Protein AF-A0AA97DGR5-F1 (afdb_monomer_lite)

Structure (mmCIF, N/CA/C/O backbone):
data_AF-A0AA97DGR5-F1
#
_entry.id   AF-A0AA97DGR5-F1
#
loop_
_atom_site.group_PDB
_atom_site.id
_atom_site.type_symbol
_atom_site.label_atom_id
_atom_site.label_alt_id
_atom_site.label_comp_id
_atom_site.label_asym_id
_atom_site.label_entity_id
_atom_site.label_seq_id
_atom_site.pdbx_PDB_ins_code
_atom_site.Cartn_x
_atom_site.Cartn_y
_atom_site.Cartn_z
_atom_site.occupancy
_atom_site.B_iso_or_equiv
_atom_site.auth_seq_id
_atom_site.auth_comp_id
_atom_site.auth_asym_id
_atom_site.auth_atom_id
_atom_site.pdbx_PDB_model_num
ATOM 1 N N . MET A 1 1 ? -17.607 0.377 -7.373 1.00 59.75 1 MET A N 1
ATOM 2 C CA . MET A 1 1 ? -16.570 0.612 -6.346 1.00 59.75 1 MET A CA 1
ATOM 3 C C . MET A 1 1 ? -17.143 1.620 -5.365 1.00 59.75 1 MET A C 1
ATOM 5 O O . MET A 1 1 ? -17.669 2.621 -5.831 1.00 59.75 1 MET A O 1
ATOM 9 N N . VAL A 1 2 ? -17.160 1.324 -4.064 1.00 77.06 2 VAL A N 1
ATOM 10 C CA . VAL A 1 2 ? -17.662 2.264 -3.044 1.00 77.06 2 VAL A CA 1
ATOM 11 C C . VAL A 1 2 ? -16.553 3.260 -2.729 1.00 77.06 2 VAL A C 1
ATOM 13 O O . VAL A 1 2 ? -15.423 2.844 -2.482 1.00 77.06 2 VAL A O 1
ATOM 16 N N . ASP A 1 3 ? -16.861 4.555 -2.745 1.00 85.75 3 ASP A N 1
ATOM 17 C CA . ASP A 1 3 ? -15.894 5.584 -2.371 1.00 85.75 3 ASP A CA 1
ATOM 18 C C . ASP A 1 3 ? -15.818 5.709 -0.843 1.00 85.75 3 ASP A C 1
ATOM 20 O O . ASP A 1 3 ? -16.649 6.362 -0.207 1.00 85.75 3 ASP A O 1
ATOM 24 N N . LEU A 1 4 ? -14.802 5.080 -0.242 1.00 91.38 4 LEU A N 1
ATOM 25 C CA . LEU A 1 4 ? -14.560 5.171 1.200 1.00 91.38 4 LEU A CA 1
ATOM 26 C C . LEU A 1 4 ? -14.284 6.606 1.664 1.00 91.38 4 LEU A C 1
ATOM 28 O O . LEU A 1 4 ? -14.466 6.894 2.844 1.00 91.38 4 LEU A O 1
ATOM 32 N N . ARG A 1 5 ? -13.876 7.521 0.775 1.00 92.50 5 ARG A N 1
ATOM 33 C CA . ARG A 1 5 ? -13.623 8.916 1.148 1.00 92.50 5 ARG A CA 1
ATOM 34 C C . ARG A 1 5 ? -14.879 9.593 1.687 1.00 92.50 5 ARG A C 1
ATOM 36 O O . ARG A 1 5 ? -14.759 10.364 2.631 1.00 92.50 5 ARG A O 1
ATOM 43 N N . LEU A 1 6 ? -16.049 9.308 1.113 1.00 93.25 6 LEU A N 1
ATOM 44 C CA . LEU A 1 6 ? -17.319 9.870 1.587 1.00 93.25 6 LEU A CA 1
ATOM 45 C C . LEU A 1 6 ? -17.622 9.399 3.013 1.00 93.25 6 LEU A C 1
ATOM 47 O O . LEU A 1 6 ? -17.873 10.215 3.889 1.00 93.25 6 LEU A O 1
ATOM 51 N N . ILE A 1 7 ? -17.462 8.098 3.277 1.00 92.56 7 ILE A N 1
ATOM 52 C CA . ILE A 1 7 ? -17.653 7.526 4.619 1.00 92.56 7 ILE A CA 1
ATOM 53 C C . ILE 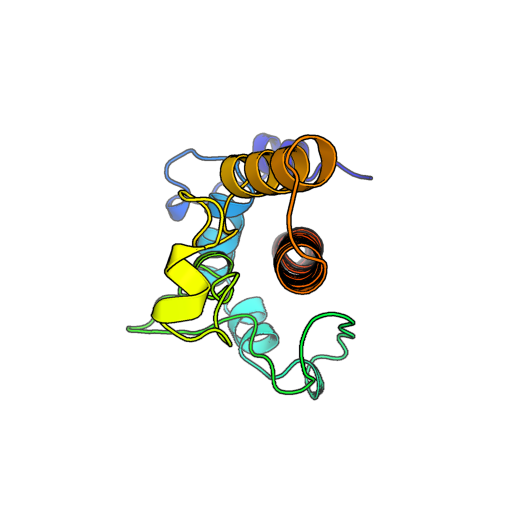A 1 7 ? -16.684 8.154 5.628 1.00 92.56 7 ILE A C 1
ATOM 55 O O . ILE A 1 7 ? -17.082 8.489 6.741 1.00 92.56 7 ILE A O 1
ATOM 59 N N . ILE A 1 8 ? -15.414 8.324 5.242 1.00 94.31 8 ILE A N 1
ATOM 60 C CA . ILE A 1 8 ? -14.412 8.955 6.104 1.00 94.31 8 ILE A CA 1
ATOM 61 C C . ILE A 1 8 ? -14.793 10.405 6.415 1.00 94.31 8 ILE A C 1
ATOM 63 O O . ILE A 1 8 ? -14.719 10.801 7.570 1.00 94.31 8 ILE A O 1
ATOM 67 N N . LEU A 1 9 ? -15.228 11.177 5.417 1.00 93.31 9 LEU A N 1
ATOM 68 C CA . LEU A 1 9 ? -15.625 12.575 5.604 1.00 93.31 9 LEU A CA 1
ATOM 69 C C . LEU A 1 9 ? -16.829 12.734 6.533 1.00 93.31 9 LEU A C 1
ATOM 71 O O . LEU A 1 9 ? -16.819 13.620 7.384 1.00 93.31 9 LEU A O 1
ATOM 75 N N . ASP A 1 10 ? -17.840 11.889 6.361 1.00 93.50 10 ASP A N 1
ATOM 76 C CA . ASP A 1 10 ? -19.118 12.055 7.046 1.00 93.50 10 ASP A CA 1
ATOM 77 C C . ASP A 1 10 ? -19.100 11.468 8.468 1.00 93.50 10 ASP A C 1
ATOM 79 O O . ASP A 1 10 ? -19.805 11.967 9.346 1.00 93.50 10 ASP A O 1
ATOM 83 N N . TYR A 1 11 ? -18.297 10.421 8.715 1.00 93.00 11 TYR A N 1
ATOM 84 C CA . TYR A 1 11 ? -18.447 9.590 9.918 1.00 93.00 11 TYR A CA 1
ATOM 85 C C . TYR A 1 11 ? -17.155 9.244 10.669 1.00 93.00 11 TYR A C 1
ATOM 87 O O . TYR A 1 11 ? -17.236 8.603 11.718 1.00 93.00 11 TYR A O 1
ATOM 95 N N . TYR A 1 12 ? -15.965 9.627 10.191 1.00 94.12 12 TYR A N 1
ATOM 96 C CA . TYR A 1 12 ? -14.713 9.239 10.850 1.00 94.12 12 TYR A CA 1
ATOM 97 C C . TYR A 1 12 ? -13.716 10.390 10.993 1.00 94.12 12 TYR A C 1
ATOM 99 O O . TYR A 1 12 ? -13.299 11.017 10.025 1.00 94.12 12 TYR A O 1
ATOM 107 N N . TYR A 1 13 ? -13.231 10.606 12.217 1.00 92.06 13 TYR A N 1
ATOM 108 C CA . TYR A 1 13 ? -12.169 11.568 12.490 1.00 92.06 13 TYR A CA 1
ATOM 109 C C . TYR A 1 13 ? -11.007 10.917 13.235 1.00 92.06 13 TYR A C 1
ATOM 111 O O . TYR A 1 13 ? -11.188 10.265 14.262 1.00 92.06 13 TYR A O 1
ATOM 119 N N . ASN A 1 14 ? -9.789 11.150 12.743 1.00 94.88 14 ASN A N 1
ATOM 120 C CA . ASN A 1 14 ? -8.563 10.740 13.412 1.00 94.88 14 ASN A CA 1
ATOM 121 C C . ASN A 1 14 ? -7.560 11.908 13.433 1.00 94.88 14 ASN A C 1
ATOM 123 O O . ASN A 1 14 ? -7.094 12.315 12.367 1.00 94.88 14 ASN A O 1
ATOM 127 N N . PRO A 1 15 ? -7.168 12.427 14.615 1.00 95.00 15 PRO A N 1
ATOM 128 C CA . PRO A 1 15 ? -6.270 13.582 14.725 1.00 95.00 15 PRO A CA 1
ATOM 129 C C . PRO A 1 15 ? -4.920 13.413 14.012 1.00 95.00 15 PRO A C 1
ATOM 131 O O . PRO A 1 15 ? -4.308 14.397 13.589 1.00 95.00 15 PRO A O 1
ATOM 134 N N . LEU A 1 16 ? -4.439 12.174 13.850 1.00 95.19 16 LEU A N 1
ATOM 135 C CA . LEU A 1 16 ? -3.153 11.895 13.208 1.00 95.19 16 LEU A CA 1
ATOM 136 C C . LEU A 1 16 ? -3.158 12.185 11.700 1.00 95.19 16 LEU A C 1
ATOM 138 O O . LEU A 1 16 ? -2.082 12.328 11.117 1.00 95.19 16 LEU A O 1
ATOM 142 N N . THR A 1 17 ? -4.329 12.322 11.068 1.00 94.62 17 THR A N 1
ATOM 143 C CA . THR A 1 17 ? -4.430 12.690 9.646 1.00 94.62 17 THR A CA 1
ATOM 144 C C . THR A 1 17 ? -4.127 14.164 9.389 1.00 94.62 17 THR A C 1
ATOM 146 O O . THR A 1 17 ? -3.892 14.542 8.240 1.00 94.62 17 THR A O 1
ATOM 149 N N . LYS A 1 18 ? -4.136 15.005 10.438 1.00 93.75 18 LYS A N 1
ATOM 150 C CA . LYS A 1 18 ? -3.948 16.464 10.355 1.00 93.75 18 LYS A CA 1
ATOM 151 C C . LYS A 1 18 ? -4.886 17.127 9.332 1.00 93.75 18 LYS A C 1
ATOM 153 O O . LYS A 1 18 ? -4.478 18.021 8.597 1.00 93.75 18 LYS A O 1
ATOM 158 N N . GLY A 1 19 ? -6.128 16.645 9.256 1.00 91.25 19 GLY A N 1
ATOM 159 C CA . GLY A 1 19 ? -7.158 17.158 8.346 1.00 91.25 19 GLY A CA 1
ATOM 160 C C . GLY A 1 19 ? -7.086 16.621 6.911 1.00 91.25 19 GLY A C 1
ATOM 161 O O . GLY A 1 19 ? -7.910 16.997 6.081 1.00 91.25 19 GLY A O 1
ATOM 162 N N . SER A 1 20 ? -6.136 15.736 6.586 1.00 93.75 20 SER A N 1
ATOM 163 C CA . SER A 1 20 ? -6.084 15.094 5.269 1.00 93.75 20 SER A CA 1
ATOM 164 C C . SER A 1 20 ? -7.037 13.902 5.186 1.00 93.75 20 SER A C 1
ATOM 166 O O . SER A 1 20 ? -6.984 12.993 6.007 1.00 93.75 20 SER A O 1
ATOM 168 N N . ASN A 1 21 ? -7.834 13.858 4.120 1.00 92.38 21 ASN A N 1
ATOM 169 C CA . ASN A 1 21 ? -8.746 12.745 3.821 1.00 92.38 21 ASN A CA 1
ATOM 170 C C . ASN A 1 21 ? -8.199 11.802 2.739 1.00 92.38 21 ASN A C 1
ATOM 172 O O . ASN A 1 21 ? -8.918 10.955 2.216 1.00 92.38 21 ASN A O 1
ATOM 176 N N . SER A 1 22 ? -6.930 11.968 2.351 1.00 91.94 22 SER A N 1
ATOM 177 C CA . SER A 1 22 ? -6.297 11.048 1.407 1.00 91.94 22 SER A CA 1
ATOM 178 C C . SER A 1 22 ? -6.065 9.692 2.070 1.00 91.94 22 SER A C 1
ATOM 180 O O . SER A 1 22 ? -5.659 9.625 3.232 1.00 91.94 22 SER A O 1
ATOM 182 N N . ILE A 1 23 ? -6.226 8.604 1.316 1.00 93.00 23 ILE A N 1
ATOM 183 C CA . ILE A 1 23 ? -5.950 7.246 1.807 1.00 93.00 23 ILE A CA 1
ATOM 184 C C . ILE A 1 23 ? -4.531 7.109 2.389 1.00 93.00 23 ILE A C 1
ATOM 186 O O . ILE A 1 23 ? -4.317 6.405 3.372 1.00 93.00 23 ILE A O 1
ATOM 190 N N . LYS A 1 24 ? -3.570 7.871 1.848 1.00 90.88 24 LYS A N 1
ATOM 191 C CA . LYS A 1 24 ? -2.161 7.894 2.275 1.00 90.88 24 LYS A CA 1
ATOM 192 C C . LYS A 1 24 ? -1.919 8.587 3.613 1.00 90.88 24 LYS A C 1
ATOM 194 O O . LYS A 1 24 ? -0.866 8.376 4.213 1.00 90.88 24 LYS A O 1
ATOM 199 N N . ALA A 1 25 ? -2.868 9.398 4.074 1.00 93.50 25 ALA A N 1
ATOM 200 C CA . ALA A 1 25 ? -2.869 9.981 5.412 1.00 93.50 25 ALA A CA 1
ATOM 201 C C . ALA A 1 25 ? -3.760 9.181 6.373 1.00 93.50 25 ALA A C 1
ATOM 203 O O . ALA A 1 25 ? -3.368 8.929 7.512 1.00 93.50 25 ALA A O 1
ATOM 204 N N . VAL A 1 26 ? -4.925 8.738 5.895 1.00 96.19 26 VAL A N 1
ATOM 205 C CA . VAL A 1 26 ? -5.922 7.996 6.677 1.00 96.19 26 VAL A CA 1
ATOM 206 C C . VAL A 1 26 ? -5.400 6.623 7.096 1.00 96.19 26 VAL A C 1
ATOM 208 O O . VAL A 1 26 ? -5.486 6.282 8.275 1.00 96.19 26 VAL A O 1
ATOM 211 N N . LEU A 1 27 ? -4.795 5.856 6.181 1.00 96.81 27 LEU A N 1
ATOM 212 C CA . LEU A 1 27 ? -4.305 4.515 6.495 1.00 96.81 27 LEU A CA 1
ATOM 213 C C . LEU A 1 27 ? -3.247 4.535 7.617 1.00 96.81 27 LEU A C 1
ATOM 215 O O . LEU A 1 27 ? -3.470 3.868 8.626 1.00 96.81 27 LEU A O 1
ATOM 219 N N . PRO A 1 28 ? -2.135 5.298 7.539 1.00 95.94 28 PRO A N 1
ATOM 220 C CA . PRO A 1 28 ? -1.157 5.317 8.628 1.00 95.94 28 PRO A CA 1
ATOM 221 C C . PRO A 1 28 ? -1.743 5.783 9.967 1.00 95.94 28 PRO A C 1
ATOM 223 O O . PRO A 1 28 ? -1.338 5.279 11.015 1.00 95.94 28 PRO A O 1
ATOM 226 N N . ALA A 1 29 ? -2.693 6.722 9.955 1.00 96.75 29 ALA A N 1
ATOM 227 C CA . ALA A 1 29 ? -3.376 7.187 11.161 1.00 96.75 29 ALA A CA 1
ATOM 228 C C . ALA A 1 29 ? -4.200 6.064 11.821 1.00 96.75 29 ALA A C 1
ATOM 230 O O . ALA A 1 29 ? -4.086 5.824 13.028 1.00 96.75 29 ALA A O 1
ATOM 231 N N . ILE A 1 30 ? -4.963 5.320 11.017 1.00 97.12 30 ILE A N 1
ATOM 232 C CA . ILE A 1 30 ? -5.721 4.142 11.454 1.00 97.12 30 ILE A CA 1
ATOM 233 C C . ILE A 1 30 ? -4.786 3.055 11.988 1.00 97.12 30 ILE A C 1
ATOM 235 O O . ILE A 1 30 ? -4.988 2.557 13.092 1.00 97.12 30 ILE A O 1
ATOM 239 N N . LEU A 1 31 ? -3.711 2.735 11.267 1.00 97.38 31 LEU A N 1
ATOM 240 C CA . LEU A 1 31 ? -2.756 1.711 11.696 1.00 97.38 31 LEU A CA 1
ATOM 241 C C . LEU A 1 31 ? -2.080 2.070 13.026 1.00 97.38 31 LEU A C 1
ATOM 243 O O . LEU A 1 31 ? -1.870 1.203 13.866 1.00 97.38 31 LEU A O 1
ATOM 247 N N . ASN A 1 32 ? -1.785 3.347 13.278 1.00 95.94 32 ASN A N 1
ATOM 248 C CA . ASN A 1 32 ? -1.230 3.755 14.570 1.00 95.94 32 ASN A CA 1
ATOM 249 C C . ASN A 1 32 ? -2.251 3.654 15.721 1.00 95.94 32 ASN A C 1
ATOM 251 O O . ASN A 1 32 ? -1.856 3.374 16.855 1.00 95.94 32 ASN A O 1
ATOM 255 N N . SER A 1 33 ? -3.547 3.814 15.436 1.00 94.44 33 SER A N 1
ATOM 256 C CA . SER A 1 33 ? -4.627 3.848 16.438 1.00 94.44 33 SER A CA 1
ATOM 257 C C . SER A 1 33 ? -5.364 2.516 16.644 1.00 94.44 33 SER A C 1
ATOM 259 O O . SER A 1 33 ? -6.021 2.346 17.667 1.00 94.44 33 SER A O 1
ATOM 261 N N . CYS A 1 34 ? -5.221 1.537 15.743 1.00 95.88 34 CYS A N 1
ATOM 262 C CA . CYS A 1 34 ? -5.922 0.254 15.818 1.00 95.88 34 CYS A CA 1
ATOM 263 C C . CYS A 1 34 ? -4.970 -0.923 16.108 1.00 95.88 34 CYS A C 1
ATOM 265 O O . CYS A 1 34 ? -4.195 -1.349 15.250 1.00 95.88 34 CYS A O 1
ATOM 267 N N . ASN A 1 35 ? -5.049 -1.496 17.316 1.00 95.00 35 ASN A N 1
ATOM 268 C CA . ASN A 1 35 ? -4.235 -2.660 17.700 1.00 95.00 35 ASN A CA 1
ATOM 269 C C . ASN A 1 35 ? -4.604 -3.933 16.929 1.00 95.00 35 ASN A C 1
ATOM 271 O O . ASN A 1 35 ? -3.714 -4.705 16.587 1.00 95.00 35 ASN A O 1
ATOM 275 N N . PHE A 1 36 ? -5.887 -4.126 16.607 1.00 96.19 36 PHE A N 1
ATOM 276 C CA . PHE A 1 36 ? -6.343 -5.258 15.797 1.00 96.19 36 PHE A CA 1
ATOM 277 C C . PHE A 1 36 ? -5.621 -5.309 14.442 1.00 96.19 36 PHE A C 1
ATOM 279 O O . PHE A 1 36 ? -5.012 -6.324 14.104 1.00 96.19 36 PHE A O 1
ATOM 286 N N . LEU A 1 37 ? -5.604 -4.190 13.708 1.00 97.12 37 LEU A N 1
ATOM 287 C CA . LEU A 1 37 ? -4.924 -4.123 12.414 1.00 97.12 37 LEU A CA 1
ATOM 288 C C . LEU A 1 37 ? -3.411 -4.269 12.545 1.00 97.12 37 LEU A C 1
ATOM 290 O O . LEU A 1 37 ? -2.814 -4.983 11.744 1.00 97.12 37 LEU A O 1
ATOM 294 N N . LYS A 1 38 ? -2.794 -3.646 13.560 1.00 95.94 38 LYS A N 1
ATOM 295 C CA . LYS A 1 38 ? -1.358 -3.825 13.826 1.00 95.94 38 LYS A CA 1
ATOM 296 C C . LYS A 1 38 ? -1.011 -5.294 14.013 1.00 95.94 38 LYS A C 1
ATOM 298 O O . LYS A 1 38 ? -0.071 -5.751 13.386 1.00 95.94 38 LYS A O 1
ATOM 303 N N . ASN A 1 39 ? -1.780 -6.024 14.817 1.00 95.19 39 ASN A N 1
ATOM 304 C CA . ASN A 1 39 ? -1.520 -7.434 15.107 1.00 95.19 39 ASN A CA 1
ATOM 305 C C . ASN A 1 39 ? -1.743 -8.349 13.897 1.00 95.19 39 ASN A C 1
ATOM 307 O O . ASN A 1 39 ? -1.077 -9.376 13.787 1.00 95.19 39 ASN A O 1
ATOM 311 N N . LYS A 1 40 ? -2.698 -8.013 13.022 1.00 96.75 40 LYS A N 1
ATOM 312 C CA . LYS A 1 40 ? -2.951 -8.765 11.791 1.00 96.75 40 LYS A CA 1
ATOM 313 C C . LYS A 1 40 ? -1.861 -8.478 10.760 1.00 96.75 40 LYS A C 1
ATOM 315 O O . LYS A 1 40 ? -1.113 -9.371 10.404 1.00 96.75 40 LYS A O 1
ATOM 320 N N . TYR A 1 41 ? -1.727 -7.232 10.319 1.00 97.19 41 TYR A N 1
ATOM 321 C CA . TYR A 1 41 ? -0.913 -6.869 9.154 1.00 97.19 41 TYR A CA 1
ATOM 322 C C . TYR A 1 41 ? 0.586 -6.666 9.444 1.00 97.19 41 TYR A C 1
ATOM 324 O O . TYR A 1 41 ? 1.342 -6.340 8.528 1.00 97.19 41 TYR A O 1
ATOM 332 N N . SER A 1 42 ? 1.032 -6.860 10.691 1.00 95.94 42 SER A N 1
ATOM 333 C CA . SER A 1 42 ? 2.455 -7.036 11.020 1.00 95.94 42 SER A CA 1
ATOM 334 C C . SER A 1 42 ? 2.963 -8.459 10.778 1.00 95.94 42 SER A C 1
ATOM 336 O O . SER A 1 42 ? 4.157 -8.703 10.942 1.00 95.94 42 SER A O 1
ATOM 338 N N . LYS A 1 43 ? 2.073 -9.394 10.427 1.00 96.75 43 LYS A N 1
ATOM 339 C CA . LYS A 1 43 ? 2.418 -10.772 10.082 1.00 96.75 43 LYS A CA 1
ATOM 340 C C . LYS A 1 43 ? 2.619 -10.937 8.570 1.00 96.75 43 LYS A C 1
ATOM 342 O O . LYS A 1 43 ? 2.073 -10.136 7.803 1.00 96.75 43 LYS A O 1
ATOM 347 N N . PRO A 1 44 ? 3.364 -11.972 8.145 1.00 97.31 44 PRO A N 1
ATOM 348 C CA . PRO A 1 44 ? 3.491 -12.362 6.743 1.00 97.31 44 PRO A CA 1
ATOM 349 C C . PRO A 1 44 ? 2.147 -12.562 6.043 1.00 97.31 44 PRO A C 1
ATOM 351 O O . PRO A 1 44 ? 1.170 -12.973 6.674 1.00 97.31 44 PRO A O 1
ATOM 354 N N . ILE A 1 45 ? 2.115 -12.337 4.726 1.00 96.88 45 ILE A N 1
ATOM 355 C CA . ILE A 1 45 ? 0.945 -12.603 3.870 1.00 96.88 45 ILE A CA 1
ATOM 356 C C . ILE A 1 45 ? 0.423 -14.035 4.077 1.00 96.88 45 ILE A C 1
ATOM 358 O O . ILE A 1 45 ? -0.785 -14.227 4.250 1.00 96.88 45 ILE A O 1
ATOM 362 N N . SER A 1 46 ? 1.335 -15.008 4.163 1.00 96.31 46 SER A N 1
ATOM 363 C CA . SER A 1 46 ? 1.037 -16.425 4.410 1.00 96.31 46 SER A CA 1
ATOM 364 C C . SER A 1 46 ? 0.260 -16.700 5.703 1.00 96.31 46 SER A C 1
ATOM 366 O O . SER A 1 46 ? -0.459 -17.694 5.788 1.00 96.31 46 SER A O 1
ATOM 368 N N . GLU A 1 47 ? 0.348 -15.820 6.703 1.00 96.94 47 GLU A N 1
ATOM 369 C CA . GLU A 1 47 ? -0.264 -16.012 8.023 1.00 96.94 47 GLU A CA 1
ATOM 370 C C . GLU A 1 47 ? -1.612 -15.295 8.199 1.00 96.94 47 GLU A C 1
ATOM 372 O O . GLU A 1 47 ? -2.286 -15.486 9.215 1.00 96.94 47 GLU A O 1
ATOM 377 N N . ILE A 1 48 ? -2.022 -14.452 7.245 1.00 95.50 48 ILE A N 1
ATOM 378 C CA . ILE A 1 48 ? -3.201 -13.576 7.392 1.00 95.50 48 ILE A CA 1
ATOM 379 C C . ILE A 1 48 ? -4.342 -13.900 6.427 1.00 95.50 48 ILE A C 1
ATOM 381 O O . ILE A 1 48 ? -5.267 -13.096 6.289 1.00 95.50 48 ILE A O 1
ATOM 385 N N . ASN A 1 49 ? -4.293 -15.075 5.791 1.00 93.38 49 ASN A N 1
ATOM 386 C CA . ASN A 1 49 ? -5.258 -15.517 4.778 1.00 93.38 49 ASN A CA 1
ATOM 387 C C . ASN A 1 49 ? -5.464 -14.458 3.677 1.00 93.38 49 ASN A C 1
ATOM 389 O O . ASN A 1 49 ? -6.589 -14.165 3.267 1.00 93.38 49 ASN A O 1
ATOM 393 N N . LEU A 1 50 ? -4.363 -13.833 3.255 1.00 94.56 50 LEU A N 1
ATOM 394 C CA . LEU A 1 50 ? -4.325 -12.865 2.170 1.00 94.56 50 LEU A CA 1
ATOM 395 C C . LEU A 1 50 ? -3.558 -13.485 1.007 1.00 94.56 50 LEU A C 1
ATOM 397 O O . LEU A 1 50 ? -2.569 -14.179 1.208 1.00 94.56 50 LEU A O 1
ATOM 401 N N . THR A 1 51 ? -4.002 -13.218 -0.213 1.00 94.06 51 THR A N 1
ATOM 402 C CA . THR A 1 51 ? -3.285 -13.611 -1.428 1.00 94.06 51 THR A CA 1
ATOM 403 C C . THR A 1 51 ? -2.647 -12.386 -2.061 1.00 94.06 51 THR A C 1
ATOM 405 O O . THR A 1 51 ? -3.281 -11.331 -2.113 1.00 94.06 51 THR A O 1
ATOM 408 N N . SER A 1 52 ? -1.444 -12.544 -2.604 1.00 96.50 52 SER A N 1
ATOM 409 C CA . SER A 1 52 ? -0.774 -11.520 -3.403 1.00 96.50 52 SER A CA 1
ATOM 410 C C . SER A 1 52 ? -0.356 -12.082 -4.753 1.00 96.50 52 SER A C 1
ATOM 412 O O . SER A 1 52 ? -0.048 -13.264 -4.878 1.00 96.50 52 SER A O 1
ATOM 414 N N . ILE A 1 53 ? -0.350 -11.220 -5.769 1.00 96.19 53 ILE A N 1
ATOM 415 C CA . ILE A 1 53 ? 0.230 -11.527 -7.083 1.00 96.19 53 ILE A CA 1
ATOM 416 C C . ILE A 1 53 ? 1.514 -10.729 -7.344 1.00 96.19 53 ILE A C 1
ATOM 418 O O . ILE A 1 53 ? 2.251 -11.058 -8.273 1.00 96.19 53 ILE A O 1
ATOM 422 N N . ASN A 1 54 ? 1.792 -9.684 -6.549 1.00 96.94 54 ASN A N 1
ATOM 423 C CA . ASN A 1 54 ? 2.946 -8.800 -6.745 1.00 96.94 54 ASN A CA 1
ATOM 424 C C . ASN A 1 54 ? 3.985 -8.858 -5.614 1.00 96.94 54 ASN A C 1
ATOM 426 O O . ASN A 1 54 ? 5.080 -8.308 -5.779 1.00 96.94 54 ASN A O 1
ATOM 430 N N . PHE A 1 55 ? 3.671 -9.499 -4.488 1.00 96.50 55 PHE A N 1
ATOM 431 C CA . PHE A 1 55 ? 4.547 -9.658 -3.328 1.00 96.50 55 PHE A CA 1
ATOM 432 C C . PHE A 1 55 ? 4.709 -11.132 -2.956 1.00 96.50 55 PHE A C 1
ATOM 434 O O . PHE A 1 55 ? 3.883 -11.969 -3.309 1.00 96.50 55 PHE A O 1
ATOM 441 N N . ASP A 1 56 ? 5.811 -11.441 -2.277 1.00 95.62 56 ASP A N 1
ATOM 442 C CA . ASP A 1 56 ? 6.080 -12.774 -1.753 1.00 95.62 56 ASP A CA 1
ATOM 443 C C . ASP A 1 56 ? 5.251 -13.075 -0.497 1.00 95.62 56 ASP A C 1
ATOM 445 O O . ASP A 1 56 ? 4.851 -12.173 0.238 1.00 95.62 56 ASP A O 1
ATOM 449 N N . ASP A 1 57 ? 5.050 -14.360 -0.216 1.00 96.06 57 ASP A N 1
ATOM 450 C CA . ASP A 1 57 ? 4.279 -14.842 0.936 1.00 96.06 57 ASP A CA 1
ATOM 451 C C . ASP A 1 57 ? 4.838 -14.377 2.293 1.00 96.06 57 ASP A C 1
ATOM 453 O O . ASP A 1 57 ? 4.096 -14.288 3.274 1.00 96.06 57 ASP A O 1
ATOM 457 N N . GLN A 1 58 ? 6.133 -14.043 2.349 1.00 96.38 58 GLN A N 1
ATOM 458 C CA . GLN A 1 58 ? 6.813 -13.561 3.551 1.00 96.38 58 GLN A CA 1
ATOM 459 C C . GLN A 1 58 ? 6.775 -12.031 3.687 1.00 96.38 58 GLN A C 1
ATOM 461 O O . GLN A 1 58 ? 7.305 -11.482 4.657 1.00 96.38 58 GLN A O 1
ATOM 466 N N . HIS A 1 59 ? 6.132 -11.330 2.750 1.00 96.31 59 HIS A N 1
ATOM 467 C CA . HIS A 1 59 ? 6.027 -9.882 2.767 1.00 96.31 59 HIS A CA 1
ATOM 468 C C . HIS A 1 59 ? 5.252 -9.385 3.994 1.00 96.31 59 HIS A C 1
ATOM 470 O O . HIS A 1 59 ? 4.200 -9.913 4.356 1.00 96.31 59 HIS A O 1
ATOM 476 N N . LEU A 1 60 ? 5.759 -8.314 4.606 1.00 96.12 60 LEU A N 1
ATOM 477 C CA . LEU A 1 60 ? 5.124 -7.621 5.724 1.00 96.12 60 LEU A CA 1
ATOM 478 C C . LEU A 1 60 ? 4.583 -6.275 5.245 1.00 96.12 60 LEU A C 1
ATOM 480 O O . LEU A 1 60 ? 5.358 -5.378 4.908 1.00 96.12 60 LEU A O 1
ATOM 484 N N . TRP A 1 61 ? 3.261 -6.111 5.277 1.00 95.88 61 TRP A N 1
ATOM 485 C CA . TRP A 1 61 ? 2.602 -4.864 4.869 1.00 95.88 61 TRP A CA 1
ATOM 486 C C . TRP A 1 61 ? 2.844 -3.707 5.839 1.00 95.88 61 TRP A C 1
ATOM 488 O O . TRP A 1 61 ? 2.783 -2.537 5.454 1.00 95.88 61 TRP A O 1
ATOM 498 N N . ILE A 1 62 ? 3.102 -4.024 7.109 1.00 95.62 62 ILE A N 1
ATOM 499 C CA . ILE A 1 62 ? 3.331 -3.043 8.162 1.00 95.62 62 ILE A CA 1
ATOM 500 C C . ILE A 1 62 ? 4.642 -3.342 8.872 1.00 95.62 62 ILE A C 1
ATOM 502 O O . ILE A 1 62 ? 4.891 -4.457 9.318 1.00 95.62 62 ILE A O 1
ATOM 506 N N . GLN A 1 63 ? 5.435 -2.290 9.064 1.00 94.25 63 GLN A N 1
ATOM 507 C CA . GLN A 1 63 ? 6.589 -2.299 9.952 1.00 94.25 63 GLN A CA 1
ATOM 508 C C . GLN A 1 63 ? 6.380 -1.294 11.081 1.00 94.25 63 GLN A C 1
ATOM 510 O O . GLN A 1 63 ? 5.901 -0.176 10.863 1.00 94.25 63 GLN A O 1
ATOM 515 N N . ILE A 1 64 ? 6.749 -1.697 12.295 1.00 94.06 64 ILE A N 1
ATOM 516 C CA . ILE A 1 64 ? 6.641 -0.871 13.497 1.00 94.06 64 ILE A CA 1
ATOM 517 C C . ILE A 1 64 ? 8.050 -0.492 13.938 1.00 94.06 64 ILE A C 1
ATOM 519 O O . ILE A 1 64 ? 8.894 -1.360 14.154 1.00 94.06 64 ILE A O 1
ATOM 523 N N . LYS A 1 65 ? 8.294 0.808 14.094 1.00 93.12 65 LYS A N 1
ATOM 524 C CA . LYS A 1 65 ? 9.546 1.359 14.613 1.00 93.12 65 LYS A CA 1
ATOM 525 C C . LYS A 1 65 ? 9.223 2.413 15.663 1.00 93.12 65 LYS A C 1
ATOM 527 O O . LYS A 1 65 ? 8.345 3.243 15.444 1.00 93.12 65 LYS A O 1
ATOM 532 N N . ASP A 1 66 ? 9.895 2.360 16.811 1.00 90.56 66 ASP A N 1
ATOM 533 C CA . ASP A 1 66 ? 9.688 3.301 17.923 1.00 90.56 66 ASP A CA 1
ATOM 534 C C . ASP A 1 66 ? 8.202 3.429 18.326 1.00 90.56 66 ASP A C 1
ATOM 536 O O . ASP A 1 66 ? 7.665 4.523 18.491 1.00 90.56 66 ASP A O 1
ATOM 540 N N . GLN A 1 67 ? 7.512 2.282 18.419 1.00 87.94 67 GLN A N 1
ATOM 541 C CA . GLN A 1 67 ? 6.070 2.150 18.706 1.00 87.94 67 GLN A CA 1
ATOM 542 C C . GLN A 1 67 ? 5.121 2.788 17.674 1.00 87.94 67 GLN A C 1
ATOM 544 O O . GLN A 1 67 ? 3.906 2.802 17.880 1.00 87.94 67 GLN A O 1
ATOM 549 N N . LYS A 1 68 ? 5.640 3.279 16.544 1.00 92.44 68 LYS A N 1
ATOM 550 C CA . LYS A 1 68 ? 4.851 3.872 15.465 1.00 92.44 68 LYS A CA 1
ATOM 551 C C . LYS A 1 68 ? 4.903 3.014 14.216 1.00 92.44 68 LYS A C 1
ATOM 553 O O . LYS A 1 68 ? 5.944 2.480 13.836 1.00 92.44 68 LYS A O 1
ATOM 558 N N . VAL A 1 69 ? 3.763 2.913 13.549 1.00 94.56 69 VAL A N 1
ATOM 559 C CA . VAL A 1 69 ? 3.687 2.287 12.232 1.00 94.56 69 VAL A CA 1
ATOM 560 C C . VAL A 1 69 ? 4.349 3.210 11.214 1.00 94.56 69 VAL A C 1
ATOM 562 O O . VAL A 1 69 ? 3.963 4.377 11.079 1.00 94.56 69 VAL A O 1
ATOM 565 N N . ILE A 1 70 ? 5.333 2.679 10.487 1.00 94.00 70 ILE A N 1
ATOM 566 C CA . ILE A 1 70 ? 5.897 3.338 9.310 1.00 94.00 70 ILE A CA 1
ATOM 567 C C . ILE A 1 70 ? 4.821 3.347 8.225 1.00 94.00 70 ILE A C 1
ATOM 569 O O . ILE A 1 70 ? 4.137 2.350 8.016 1.00 94.00 70 ILE A O 1
ATOM 573 N N . ASN A 1 71 ? 4.664 4.476 7.532 1.00 94.00 71 ASN A N 1
ATOM 574 C CA . ASN A 1 71 ? 3.708 4.580 6.434 1.00 94.00 71 ASN A CA 1
ATOM 575 C C . ASN A 1 71 ? 3.992 3.479 5.379 1.00 94.00 71 ASN A C 1
ATOM 577 O O . ASN A 1 71 ? 5.071 3.527 4.781 1.00 94.00 71 ASN A O 1
ATOM 581 N N . PRO A 1 72 ? 3.048 2.552 5.108 1.00 95.44 72 PRO A N 1
ATOM 582 C CA . PRO A 1 72 ? 3.263 1.438 4.179 1.00 95.44 72 PRO A CA 1
ATOM 583 C C . PRO A 1 72 ? 3.687 1.868 2.771 1.00 95.44 72 PRO A C 1
ATOM 585 O O . PRO A 1 72 ? 4.523 1.221 2.151 1.00 95.44 72 PRO A O 1
ATOM 588 N N . TYR A 1 73 ? 3.207 3.020 2.289 1.00 95.19 73 TYR A N 1
ATOM 589 C CA . TYR A 1 73 ? 3.589 3.548 0.974 1.00 95.19 73 TYR A CA 1
ATOM 590 C C . TYR A 1 73 ? 5.083 3.890 0.881 1.00 95.19 73 TYR A C 1
ATOM 592 O O . TYR A 1 73 ? 5.658 3.851 -0.202 1.00 95.19 73 TYR A O 1
ATOM 600 N N . LYS A 1 74 ? 5.734 4.191 2.014 1.00 93.50 74 LYS A N 1
ATOM 601 C CA . LYS A 1 74 ? 7.182 4.447 2.083 1.00 93.50 74 LYS A CA 1
ATOM 602 C C . LYS A 1 74 ? 8.021 3.167 2.120 1.00 93.50 74 LYS A C 1
ATOM 604 O O . LYS A 1 74 ? 9.238 3.257 2.008 1.00 93.50 74 LYS A O 1
ATOM 609 N N . LEU A 1 75 ? 7.390 2.008 2.311 1.00 93.56 75 LEU A N 1
ATOM 610 C CA . LEU A 1 75 ? 8.049 0.699 2.319 1.00 93.56 75 LEU A CA 1
ATOM 611 C C . LEU A 1 75 ? 8.078 0.055 0.925 1.00 93.56 75 LEU A C 1
ATOM 613 O O . LEU A 1 75 ? 8.711 -0.985 0.746 1.00 93.56 75 LEU A O 1
ATOM 617 N N . LEU A 1 76 ? 7.409 0.657 -0.065 1.00 94.12 76 LEU A N 1
ATOM 618 C CA . LEU A 1 76 ? 7.447 0.174 -1.441 1.00 94.12 76 LEU A CA 1
ATOM 619 C C . LEU A 1 76 ? 8.877 0.259 -2.003 1.00 94.12 76 LEU A C 1
ATOM 621 O O . LEU A 1 76 ? 9.559 1.269 -1.809 1.00 94.12 76 LEU A O 1
ATOM 625 N N . PRO A 1 77 ? 9.344 -0.786 -2.711 1.00 92.44 77 PRO A N 1
ATOM 626 C CA . PRO A 1 77 ? 10.705 -0.821 -3.217 1.00 92.44 77 PRO A CA 1
ATOM 627 C C . PRO A 1 77 ? 10.919 0.219 -4.332 1.00 92.44 77 PRO A C 1
ATOM 629 O O . PRO A 1 77 ? 9.983 0.526 -5.080 1.00 92.44 77 PRO A O 1
ATOM 632 N N . PRO A 1 78 ? 12.158 0.713 -4.506 1.00 91.56 78 PRO A N 1
ATOM 633 C CA . PRO A 1 78 ? 12.541 1.493 -5.678 1.00 91.56 78 PRO A CA 1
ATOM 634 C C . PRO A 1 78 ? 12.243 0.754 -6.982 1.00 91.56 78 PRO A C 1
ATOM 636 O O . PRO A 1 78 ? 12.316 -0.475 -7.039 1.00 91.56 78 PRO A O 1
ATOM 639 N N . ILE A 1 79 ? 11.947 1.512 -8.039 1.00 89.50 79 ILE A N 1
ATOM 640 C CA . ILE A 1 79 ? 11.602 0.958 -9.357 1.00 89.50 79 ILE A CA 1
ATOM 641 C C . ILE A 1 79 ? 12.770 0.152 -9.930 1.00 89.50 79 ILE A C 1
ATOM 643 O O . ILE A 1 79 ? 12.577 -0.929 -10.482 1.00 89.50 79 ILE A O 1
ATOM 647 N N . PHE A 1 80 ? 13.991 0.659 -9.759 1.00 86.56 80 PHE A N 1
ATOM 648 C CA . PHE A 1 80 ? 15.196 0.111 -10.371 1.00 86.56 80 PHE A CA 1
ATOM 649 C C . PHE A 1 80 ? 16.164 -0.472 -9.331 1.00 86.56 80 PHE A C 1
ATOM 651 O O . PHE A 1 80 ? 17.339 -0.126 -9.282 1.00 86.56 80 PHE A O 1
ATOM 658 N N . ASN A 1 81 ? 15.673 -1.370 -8.478 1.00 79.00 81 ASN A N 1
ATOM 659 C CA . ASN A 1 81 ? 16.459 -1.975 -7.393 1.00 79.00 81 ASN A CA 1
ATOM 660 C C . ASN A 1 81 ? 17.462 -3.063 -7.837 1.00 79.00 81 ASN A C 1
ATOM 662 O O . ASN A 1 81 ? 18.316 -3.452 -7.047 1.00 79.00 81 ASN A O 1
ATOM 666 N N . GLN A 1 82 ? 17.352 -3.567 -9.067 1.00 78.00 82 GLN A N 1
ATOM 667 C CA . GLN A 1 82 ? 18.176 -4.664 -9.603 1.00 78.00 82 GLN A CA 1
ATOM 668 C C . GLN A 1 82 ? 19.184 -4.209 -10.670 1.00 78.00 82 GLN A C 1
ATOM 670 O O . GLN A 1 82 ? 19.746 -5.051 -11.365 1.00 78.00 82 GLN A O 1
ATOM 675 N N . PHE A 1 83 ? 19.398 -2.900 -10.821 1.00 80.12 83 PHE A N 1
ATOM 676 C CA . PHE A 1 83 ? 20.223 -2.334 -11.890 1.00 80.12 83 PHE A CA 1
ATOM 677 C C . PHE A 1 83 ? 21.521 -1.743 -11.346 1.00 80.12 83 PHE A C 1
ATOM 679 O O . PHE A 1 83 ? 21.551 -1.177 -10.249 1.00 80.12 83 PHE A O 1
ATOM 686 N N . SER A 1 84 ? 22.599 -1.866 -12.120 1.00 80.25 84 SER A N 1
ATOM 687 C CA . SER A 1 84 ? 23.879 -1.251 -11.772 1.00 80.25 84 SER A CA 1
ATOM 688 C C . SER A 1 84 ? 23.811 0.276 -11.897 1.00 80.25 84 SER A C 1
ATOM 690 O O . SER A 1 84 ? 22.950 0.833 -12.581 1.00 80.25 84 SER A O 1
ATOM 692 N N . LYS A 1 85 ? 24.751 0.987 -11.261 1.00 79.38 85 LYS A N 1
ATOM 693 C CA . LYS A 1 85 ? 24.829 2.453 -11.385 1.00 79.38 85 LYS A CA 1
ATOM 694 C C . LYS A 1 85 ? 25.036 2.900 -12.833 1.00 79.38 85 LYS A C 1
ATOM 696 O O . LYS A 1 85 ? 24.601 3.988 -13.196 1.00 79.38 85 LYS A O 1
ATOM 701 N N . GLU A 1 86 ? 25.709 2.091 -13.643 1.00 76.88 86 GLU A N 1
ATOM 702 C CA . GLU A 1 86 ? 25.921 2.336 -15.067 1.00 76.88 86 GLU A CA 1
ATOM 703 C C . GLU A 1 86 ? 24.615 2.185 -15.852 1.00 76.88 86 GLU A C 1
ATOM 705 O O . GLU A 1 86 ? 24.285 3.071 -16.633 1.00 76.88 86 GLU A O 1
ATOM 710 N N . GLU A 1 87 ? 23.833 1.132 -15.596 1.00 75.81 87 GLU A N 1
ATOM 711 C CA . GLU A 1 87 ? 22.525 0.926 -16.236 1.00 75.81 87 GLU A CA 1
ATOM 712 C C . GLU A 1 87 ? 21.536 2.047 -15.885 1.00 75.81 87 GLU A C 1
ATOM 714 O O . GLU A 1 87 ? 20.845 2.564 -16.762 1.00 75.81 87 GLU A O 1
ATOM 719 N N . LEU A 1 88 ? 21.534 2.491 -14.623 1.00 77.12 88 LEU A N 1
ATOM 720 C CA . LEU A 1 88 ? 20.674 3.578 -14.146 1.00 77.12 88 LEU A CA 1
ATOM 721 C C . LEU A 1 88 ? 20.924 4.914 -14.861 1.00 77.12 88 LEU A C 1
ATOM 723 O O . LEU A 1 88 ? 19.991 5.699 -15.007 1.00 77.12 88 LEU A O 1
ATOM 727 N N . LYS A 1 89 ? 22.150 5.182 -15.337 1.00 73.50 89 LYS A N 1
ATOM 728 C CA . LYS A 1 89 ? 22.461 6.414 -16.092 1.00 73.50 89 LYS A CA 1
ATOM 729 C C . LYS A 1 89 ? 21.740 6.486 -17.436 1.00 73.50 89 LYS A C 1
ATOM 731 O O . LYS A 1 89 ? 21.584 7.579 -17.972 1.00 73.50 89 LYS A O 1
ATOM 736 N N . HIS A 1 90 ? 21.345 5.340 -17.985 1.00 72.06 90 HIS A N 1
ATOM 737 C CA . HIS A 1 90 ? 20.651 5.252 -19.266 1.00 72.06 90 HIS A CA 1
ATOM 738 C C . HIS A 1 90 ? 19.125 5.302 -19.124 1.00 72.06 90 HIS A C 1
ATOM 740 O O . HIS A 1 90 ? 18.440 5.425 -20.137 1.00 72.06 90 HIS A O 1
ATOM 746 N N . PHE A 1 91 ? 18.591 5.215 -17.902 1.00 74.06 91 PHE A N 1
ATOM 747 C CA . PHE A 1 91 ? 17.152 5.281 -17.657 1.00 74.06 91 PHE A CA 1
ATOM 748 C C . PHE A 1 91 ? 16.656 6.710 -17.521 1.00 74.06 91 PHE A C 1
ATOM 750 O O . PHE A 1 91 ? 17.398 7.643 -17.200 1.00 74.06 91 PHE A O 1
ATOM 757 N N . ILE A 1 92 ? 15.362 6.878 -17.779 1.00 65.81 92 ILE A N 1
ATOM 758 C CA . ILE A 1 92 ? 14.740 8.192 -17.774 1.00 65.81 92 ILE A CA 1
ATOM 759 C C . ILE A 1 92 ? 14.797 8.770 -16.355 1.00 65.81 92 ILE A C 1
ATOM 761 O O . ILE A 1 92 ? 14.237 8.208 -15.411 1.00 65.81 92 ILE A O 1
ATOM 765 N N . SER A 1 93 ? 15.413 9.944 -16.218 1.00 67.75 93 SER A N 1
ATOM 766 C CA . SER A 1 93 ? 15.527 10.630 -14.933 1.00 67.75 93 SER A CA 1
ATOM 767 C C . SER A 1 93 ? 14.155 10.999 -14.338 1.00 67.75 93 SER A C 1
ATOM 769 O O . SER A 1 93 ? 13.167 11.249 -15.047 1.00 67.75 93 SER A O 1
ATOM 771 N N . GLY A 1 94 ? 14.093 11.019 -13.002 1.00 71.25 94 GLY A N 1
ATOM 772 C CA . GLY A 1 94 ? 12.927 11.471 -12.234 1.00 71.25 94 GLY A CA 1
ATOM 773 C C . GLY A 1 94 ? 11.920 10.387 -11.828 1.00 71.25 94 GLY A C 1
ATOM 774 O O . GLY A 1 94 ? 10.806 10.732 -11.440 1.00 71.25 94 GLY A O 1
ATOM 775 N N . LEU A 1 95 ? 12.272 9.100 -11.919 1.00 78.75 95 LEU A N 1
ATOM 776 C CA . LEU A 1 95 ? 11.460 7.981 -11.424 1.00 78.75 95 LEU A CA 1
ATOM 777 C C . LEU A 1 95 ? 12.278 7.083 -10.485 1.00 78.75 95 LEU A C 1
ATOM 779 O O . LEU A 1 95 ? 12.889 6.114 -10.925 1.00 78.75 95 LEU A O 1
ATOM 783 N N . ASP A 1 96 ? 12.243 7.373 -9.185 1.00 82.75 96 ASP A N 1
ATOM 784 C CA . ASP A 1 96 ? 12.956 6.561 -8.187 1.00 82.75 96 ASP A CA 1
ATOM 785 C C . ASP A 1 96 ? 12.029 5.544 -7.505 1.00 82.75 96 ASP A C 1
ATOM 787 O O . ASP A 1 96 ? 12.331 4.352 -7.407 1.00 82.75 96 ASP A O 1
ATOM 791 N N . THR A 1 97 ? 10.865 6.006 -7.041 1.00 87.81 97 THR A N 1
ATOM 792 C CA . THR A 1 97 ? 9.863 5.209 -6.315 1.00 87.81 97 THR A CA 1
ATOM 793 C C . THR A 1 97 ? 8.453 5.618 -6.735 1.00 87.81 97 THR A C 1
ATOM 795 O O . THR A 1 97 ? 8.219 6.755 -7.141 1.00 87.81 97 THR A O 1
ATOM 798 N N . ILE A 1 98 ? 7.494 4.697 -6.613 1.00 91.56 98 ILE A N 1
ATOM 799 C CA . ILE A 1 98 ? 6.065 4.979 -6.805 1.00 91.56 98 ILE A CA 1
ATOM 800 C C . ILE A 1 98 ? 5.386 4.801 -5.452 1.00 91.56 98 ILE A C 1
ATOM 802 O O . ILE A 1 98 ? 5.070 3.686 -5.053 1.00 91.56 98 ILE A O 1
ATOM 806 N N . SER A 1 99 ? 5.217 5.904 -4.725 1.00 91.25 99 SER A N 1
ATOM 807 C CA . SER A 1 99 ? 4.613 5.914 -3.383 1.00 91.25 99 SER A CA 1
ATOM 808 C C . SER A 1 99 ? 3.452 6.905 -3.245 1.00 91.25 99 SER A C 1
ATOM 810 O O . SER A 1 99 ? 2.763 6.933 -2.224 1.00 91.25 99 SER A O 1
ATOM 812 N N . ASP A 1 100 ? 3.177 7.688 -4.289 1.00 92.12 100 ASP A N 1
ATOM 813 C CA . ASP A 1 100 ? 2.054 8.611 -4.354 1.00 92.12 100 ASP A CA 1
ATOM 814 C C . ASP A 1 100 ? 1.352 8.601 -5.722 1.00 92.12 100 ASP A C 1
ATOM 816 O O . ASP A 1 100 ? 1.777 7.936 -6.666 1.00 92.12 100 ASP A O 1
ATOM 820 N N . GLY A 1 101 ? 0.227 9.319 -5.802 1.00 89.00 101 GLY A N 1
ATOM 821 C CA . GLY A 1 101 ? -0.615 9.314 -7.000 1.00 89.00 101 GLY A CA 1
ATOM 822 C C . GLY A 1 101 ? -0.005 10.094 -8.167 1.00 89.00 101 GLY A C 1
ATOM 823 O O . GLY A 1 101 ? -0.191 9.707 -9.316 1.00 89.00 101 GLY A O 1
ATOM 824 N N . GLY A 1 102 ? 0.757 11.155 -7.888 1.00 91.94 102 GLY A N 1
ATOM 825 C CA . GLY A 1 102 ? 1.461 11.930 -8.909 1.00 91.94 102 GLY A CA 1
ATOM 826 C C . GLY A 1 102 ? 2.634 11.149 -9.496 1.00 91.94 102 GLY A C 1
ATOM 827 O O . GLY A 1 102 ? 2.804 11.122 -10.717 1.00 91.94 102 GLY A O 1
ATOM 828 N N . ALA A 1 103 ? 3.389 10.442 -8.651 1.00 92.44 103 ALA A N 1
ATOM 829 C CA . ALA A 1 103 ? 4.439 9.525 -9.087 1.00 92.44 103 ALA A CA 1
ATOM 830 C C . ALA A 1 103 ? 3.869 8.385 -9.948 1.00 92.44 103 ALA A C 1
ATOM 832 O O . ALA A 1 103 ? 4.390 8.115 -11.031 1.00 92.44 103 ALA A O 1
ATOM 833 N N . ALA A 1 104 ? 2.760 7.767 -9.520 1.00 94.38 104 ALA A N 1
ATOM 834 C CA . ALA A 1 104 ? 2.086 6.716 -10.284 1.00 94.38 104 ALA A CA 1
ATOM 835 C C . ALA A 1 104 ? 1.587 7.219 -11.650 1.00 94.38 104 ALA A C 1
ATOM 837 O O . ALA A 1 104 ? 1.831 6.575 -12.672 1.00 94.38 104 ALA A O 1
ATOM 838 N N . LEU A 1 105 ? 0.958 8.399 -11.693 1.00 94.94 105 LEU A N 1
ATOM 839 C CA . LEU A 1 105 ? 0.503 9.015 -12.941 1.00 94.94 105 LEU A CA 1
ATOM 840 C C . LEU A 1 105 ? 1.677 9.336 -13.873 1.00 94.94 105 LEU A C 1
ATOM 842 O O . LEU A 1 105 ? 1.625 9.026 -15.060 1.00 94.94 105 LEU A O 1
ATOM 846 N N . THR A 1 106 ? 2.758 9.906 -13.339 1.00 93.94 106 THR A N 1
ATOM 847 C CA . THR A 1 106 ? 3.970 10.220 -14.111 1.00 93.94 106 THR A CA 1
ATOM 848 C C . THR A 1 106 ? 4.595 8.958 -14.699 1.00 93.94 106 THR A C 1
ATOM 850 O O . THR A 1 106 ? 4.953 8.934 -15.879 1.00 93.94 106 THR A O 1
ATOM 853 N N . ALA A 1 107 ? 4.693 7.891 -13.902 1.00 94.25 107 ALA A N 1
ATOM 854 C CA . ALA A 1 107 ? 5.192 6.596 -14.346 1.00 94.25 107 ALA A CA 1
ATOM 855 C C . ALA A 1 107 ? 4.325 6.005 -15.468 1.00 94.25 107 ALA A C 1
ATOM 857 O O . ALA A 1 107 ? 4.852 5.568 -16.492 1.00 94.25 107 ALA A O 1
ATOM 858 N N . TYR A 1 108 ? 2.999 6.056 -15.321 1.00 95.31 108 TYR A N 1
ATOM 859 C CA . TYR A 1 108 ? 2.066 5.582 -16.341 1.00 95.31 108 TYR A CA 1
ATOM 860 C C . TYR A 1 108 ? 2.121 6.411 -17.636 1.00 95.31 108 TYR A C 1
ATOM 862 O O . TYR A 1 108 ? 2.089 5.855 -18.733 1.00 95.31 108 TYR A O 1
ATOM 870 N N . SER A 1 109 ? 2.265 7.734 -17.540 1.00 94.19 109 SER A N 1
ATOM 871 C CA . SER A 1 109 ? 2.463 8.602 -18.707 1.00 94.19 109 SER A CA 1
ATOM 872 C C . SER A 1 109 ? 3.769 8.279 -19.435 1.00 94.19 109 SER A C 1
ATOM 874 O O . SER A 1 109 ? 3.775 8.153 -20.658 1.00 94.19 109 SER A O 1
ATOM 876 N N . LYS A 1 110 ? 4.868 8.053 -18.703 1.00 91.88 110 LYS A N 1
ATOM 877 C CA . LYS A 1 110 ? 6.146 7.645 -19.307 1.00 91.88 110 LYS A CA 1
ATOM 878 C C . LYS A 1 110 ? 6.024 6.313 -20.049 1.00 91.88 110 LYS A C 1
ATOM 880 O O . LYS A 1 110 ? 6.518 6.213 -21.165 1.00 91.88 110 LYS A O 1
ATOM 885 N N . LEU A 1 111 ? 5.303 5.330 -19.497 1.00 94.06 111 LEU A N 1
ATOM 886 C CA . LEU A 1 111 ? 5.041 4.055 -20.183 1.00 94.06 111 LEU A CA 1
ATOM 887 C C . LEU A 1 111 ? 4.341 4.221 -21.544 1.00 94.06 111 LEU A C 1
ATOM 889 O O . LEU A 1 111 ? 4.543 3.384 -22.429 1.00 94.06 111 LEU A O 1
ATOM 893 N N . GLN A 1 112 ? 3.501 5.243 -21.703 1.00 94.62 112 GLN A N 1
ATOM 894 C CA . GLN A 1 112 ? 2.727 5.474 -22.926 1.00 94.62 112 GLN A CA 1
ATOM 895 C C . GLN A 1 112 ? 3.487 6.293 -23.968 1.00 94.62 112 GLN A C 1
ATOM 897 O O . GLN A 1 112 ? 3.364 6.013 -25.156 1.00 94.62 112 GLN A O 1
ATOM 902 N N . PHE A 1 113 ? 4.249 7.295 -23.528 1.00 93.00 113 PHE A N 1
ATOM 903 C CA . PHE A 1 113 ? 4.745 8.348 -2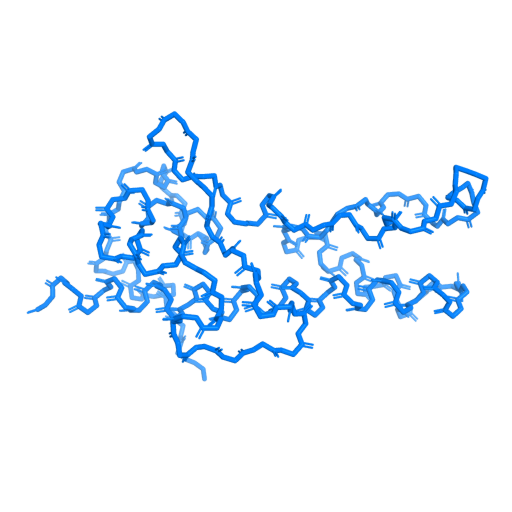4.419 1.00 93.00 113 PHE A CA 1
ATOM 904 C C . PHE A 1 113 ? 6.265 8.426 -24.535 1.00 93.00 113 PHE A C 1
ATOM 906 O O . PHE A 1 113 ? 6.757 9.212 -25.338 1.00 93.00 113 PHE A O 1
ATOM 913 N N . VAL A 1 114 ? 7.015 7.660 -23.738 1.00 90.19 114 VAL A N 1
ATOM 914 C CA . VAL A 1 114 ? 8.480 7.696 -23.771 1.00 90.19 114 VAL A CA 1
ATOM 915 C C . VAL A 1 114 ? 9.030 6.356 -24.238 1.00 90.19 114 VAL A C 1
ATOM 917 O O . VAL A 1 114 ? 8.647 5.293 -23.739 1.00 90.19 114 VAL A O 1
ATOM 920 N N . ASP A 1 115 ? 9.951 6.421 -25.196 1.00 89.88 115 ASP A N 1
ATOM 921 C CA . ASP A 1 115 ? 10.709 5.261 -25.643 1.00 89.88 115 ASP A CA 1
ATOM 922 C C . ASP A 1 115 ? 11.631 4.772 -24.528 1.00 89.88 115 ASP A C 1
ATOM 924 O O . ASP A 1 115 ? 12.332 5.544 -23.878 1.00 89.88 115 ASP A O 1
ATOM 928 N N . MET A 1 116 ? 11.608 3.465 -24.288 1.00 91.12 116 MET A N 1
ATOM 929 C CA . MET A 1 116 ? 12.348 2.832 -23.201 1.00 91.12 116 MET A CA 1
ATOM 930 C C . MET A 1 116 ? 12.604 1.364 -23.509 1.00 91.12 116 MET A C 1
ATOM 932 O O . MET A 1 116 ? 11.874 0.727 -24.278 1.00 91.12 116 MET A O 1
ATOM 936 N N . SER A 1 117 ? 13.620 0.800 -22.862 1.00 90.38 117 SER A N 1
ATOM 937 C CA . SER A 1 117 ? 13.921 -0.624 -22.998 1.00 90.38 117 SER A CA 1
ATOM 938 C C . SER A 1 117 ? 12.798 -1.497 -22.423 1.00 90.38 117 SER A C 1
ATOM 940 O O . SER A 1 117 ? 12.053 -1.091 -21.528 1.00 90.38 117 SER A O 1
ATOM 942 N N . LYS A 1 118 ? 12.702 -2.752 -22.882 1.00 91.44 118 LYS A N 1
ATOM 943 C CA . LYS A 1 118 ? 11.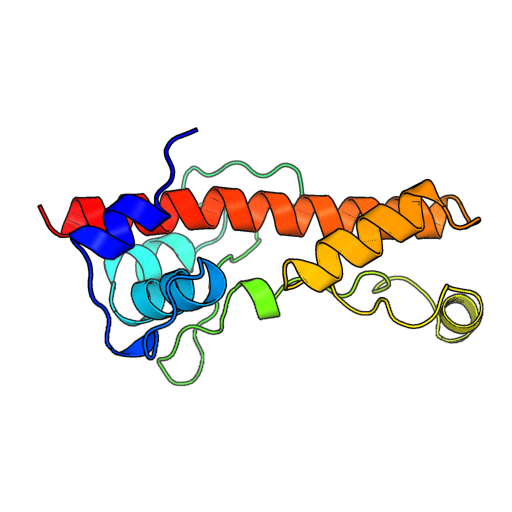747 -3.720 -22.315 1.00 91.44 118 LYS A CA 1
ATOM 944 C C . LYS A 1 118 ? 11.970 -3.928 -20.811 1.00 91.44 118 LYS A C 1
ATOM 946 O O . LYS A 1 118 ? 11.005 -3.975 -20.058 1.00 91.44 118 LYS A O 1
ATOM 951 N N . LYS A 1 119 ? 13.234 -3.996 -20.374 1.00 90.00 119 LYS A N 1
ATOM 952 C CA . LYS A 1 119 ? 13.590 -4.149 -18.954 1.00 90.00 119 LYS A CA 1
ATOM 953 C C . LYS A 1 119 ? 13.092 -2.970 -18.114 1.00 90.00 119 LYS A C 1
ATOM 955 O O . LYS A 1 119 ? 12.477 -3.189 -17.079 1.00 90.00 119 LYS A O 1
ATOM 960 N N . GLU A 1 120 ? 13.322 -1.740 -18.571 1.00 89.56 120 GLU A N 1
ATOM 961 C CA . GLU A 1 120 ? 12.856 -0.521 -17.895 1.00 89.56 120 GLU A CA 1
ATOM 962 C C . GLU A 1 120 ? 11.324 -0.484 -17.806 1.00 89.56 120 GLU A C 1
ATOM 964 O O . GLU A 1 120 ? 10.761 -0.314 -16.722 1.00 89.56 120 GLU A O 1
ATOM 969 N N . ARG A 1 121 ? 10.650 -0.756 -18.930 1.00 92.94 121 ARG A N 1
ATOM 9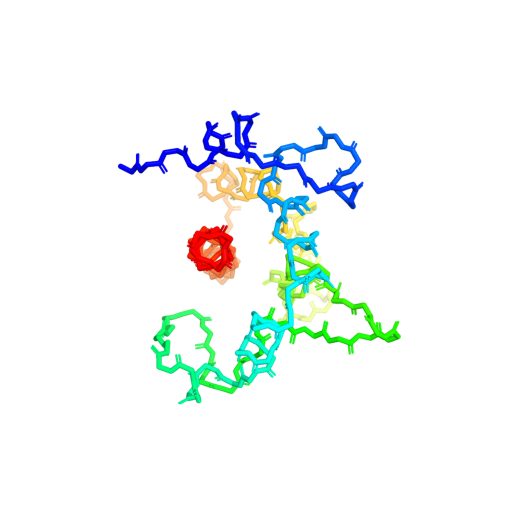70 C CA . ARG A 1 121 ? 9.188 -0.845 -19.022 1.00 92.94 121 ARG A CA 1
ATOM 971 C C . ARG A 1 121 ? 8.606 -1.855 -18.035 1.00 92.94 121 ARG A C 1
ATOM 973 O O . ARG A 1 121 ? 7.625 -1.555 -17.353 1.00 92.94 121 ARG A O 1
ATOM 980 N N . ASP A 1 122 ? 9.191 -3.047 -17.964 1.00 94.00 122 ASP A N 1
ATOM 981 C CA . ASP A 1 122 ? 8.720 -4.118 -17.085 1.00 94.00 122 ASP A CA 1
ATOM 982 C C . ASP A 1 122 ? 8.957 -3.783 -15.603 1.00 94.00 122 ASP A C 1
ATOM 984 O O . ASP A 1 122 ? 8.102 -4.087 -14.770 1.00 94.00 122 ASP A O 1
ATOM 988 N N . SER A 1 123 ? 10.053 -3.097 -15.266 1.00 93.25 123 SER A N 1
ATOM 989 C CA . SER A 1 123 ? 10.313 -2.606 -13.904 1.00 93.25 123 SER A CA 1
ATOM 990 C C . SER A 1 123 ? 9.284 -1.566 -13.458 1.00 93.25 123 SER A C 1
ATOM 992 O O . SER A 1 123 ? 8.693 -1.712 -12.388 1.00 93.25 123 SER A O 1
ATOM 994 N N . ILE A 1 124 ? 8.985 -0.568 -14.301 1.00 94.38 124 ILE A N 1
ATOM 995 C CA . ILE A 1 124 ? 7.961 0.446 -13.997 1.00 94.38 124 ILE A CA 1
ATOM 996 C C . ILE A 1 124 ? 6.587 -0.212 -13.806 1.00 94.38 124 ILE A C 1
ATOM 998 O O . ILE A 1 124 ? 5.888 0.093 -12.838 1.00 94.38 124 ILE A O 1
ATOM 1002 N N . LYS A 1 125 ? 6.209 -1.156 -14.683 1.00 95.88 125 LYS A N 1
ATOM 1003 C CA . LYS A 1 125 ? 4.951 -1.912 -14.554 1.00 95.88 125 LYS A CA 1
ATOM 1004 C C . LYS A 1 125 ? 4.869 -2.672 -13.233 1.00 95.88 125 LYS A C 1
ATOM 1006 O O . LYS A 1 125 ? 3.859 -2.567 -12.544 1.00 95.88 125 LYS A O 1
ATOM 1011 N N . LYS A 1 126 ? 5.921 -3.407 -12.860 1.00 95.88 126 LYS A N 1
ATOM 1012 C CA . LYS A 1 126 ? 5.968 -4.148 -11.588 1.00 95.88 126 LYS A CA 1
ATOM 1013 C C . LYS A 1 126 ? 5.776 -3.221 -10.388 1.00 95.88 126 LYS A C 1
ATOM 1015 O O . LYS A 1 126 ? 5.008 -3.552 -9.489 1.00 95.88 126 LYS A O 1
ATOM 1020 N N . SER A 1 127 ? 6.416 -2.052 -10.384 1.00 95.94 127 SER A N 1
ATOM 1021 C CA . SER A 1 127 ? 6.242 -1.076 -9.302 1.00 95.94 127 SER A CA 1
ATOM 1022 C C . SER A 1 127 ? 4.846 -0.454 -9.272 1.00 95.94 127 SER A C 1
ATOM 1024 O O . SER A 1 127 ? 4.296 -0.284 -8.186 1.00 95.94 127 SER A O 1
ATOM 1026 N N . LEU A 1 128 ? 4.237 -0.179 -10.431 1.00 97.12 128 LEU A N 1
ATOM 1027 C CA . LEU A 1 128 ? 2.837 0.257 -10.506 1.00 97.12 128 LEU A CA 1
ATOM 1028 C C . LEU A 1 128 ? 1.888 -0.803 -9.941 1.00 97.12 128 LEU A C 1
ATOM 1030 O O . LEU A 1 128 ? 1.021 -0.464 -9.143 1.00 97.12 128 LEU A O 1
ATOM 1034 N N . PHE A 1 129 ? 2.068 -2.081 -10.290 1.00 97.62 129 PHE A N 1
ATOM 1035 C CA . PHE A 1 129 ? 1.214 -3.149 -9.768 1.00 97.62 129 PHE A CA 1
ATOM 1036 C C . PHE A 1 129 ? 1.329 -3.305 -8.251 1.00 97.62 129 PHE A C 1
ATOM 1038 O O . PHE A 1 129 ? 0.307 -3.385 -7.575 1.00 97.62 129 PHE A O 1
ATOM 1045 N N . LYS A 1 130 ? 2.549 -3.245 -7.702 1.00 97.25 130 LYS A N 1
ATOM 1046 C CA . LYS A 1 130 ? 2.773 -3.227 -6.248 1.00 97.25 130 LYS A CA 1
ATOM 1047 C C . LYS A 1 130 ? 2.054 -2.065 -5.562 1.00 97.25 130 LYS A C 1
ATOM 1049 O O . LYS A 1 130 ? 1.411 -2.257 -4.534 1.00 97.25 130 LYS A O 1
ATOM 1054 N N . TYR A 1 131 ? 2.149 -0.871 -6.144 1.00 96.56 131 TYR A N 1
ATOM 1055 C CA . TYR A 1 131 ? 1.475 0.321 -5.638 1.00 96.56 131 TYR A CA 1
ATOM 1056 C C . TYR A 1 131 ? -0.061 0.183 -5.695 1.00 96.56 131 TYR A C 1
ATOM 1058 O O . TYR A 1 131 ? -0.737 0.449 -4.703 1.00 96.56 131 TYR A O 1
ATOM 1066 N N . CYS A 1 132 ? -0.619 -0.303 -6.809 1.00 96.12 132 CYS A N 1
ATOM 1067 C CA . CYS A 1 132 ? -2.062 -0.530 -6.961 1.00 96.12 132 CYS A CA 1
ATOM 1068 C C . CYS A 1 132 ? -2.606 -1.616 -6.018 1.00 96.12 132 CYS A C 1
ATOM 1070 O O . CYS A 1 132 ? -3.728 -1.497 -5.516 1.00 96.12 132 CYS A O 1
ATOM 1072 N N . GLU A 1 133 ? -1.827 -2.670 -5.767 1.00 96.94 133 GLU A N 1
ATOM 1073 C CA . GLU A 1 133 ? -2.195 -3.710 -4.807 1.00 96.94 133 GLU A CA 1
ATOM 1074 C C . GLU A 1 133 ? -2.262 -3.143 -3.384 1.00 96.94 133 GLU A C 1
ATOM 1076 O O . GLU A 1 133 ? -3.252 -3.373 -2.686 1.00 96.94 133 GLU A O 1
ATOM 1081 N N . LEU A 1 134 ? -1.283 -2.315 -2.992 1.00 97.00 134 LEU A N 1
ATOM 1082 C CA . LEU A 1 134 ? -1.313 -1.611 -1.710 1.00 97.00 134 LEU A CA 1
ATOM 1083 C C . LEU A 1 134 ? -2.515 -0.663 -1.594 1.00 97.00 134 LEU A C 1
ATOM 1085 O O . LEU A 1 134 ? -3.173 -0.674 -0.559 1.00 97.00 134 LEU A O 1
ATOM 1089 N N . ASP A 1 135 ? -2.833 0.127 -2.627 1.00 95.00 135 ASP A N 1
ATOM 1090 C CA . ASP A 1 135 ? -4.011 1.017 -2.625 1.00 95.00 135 ASP A CA 1
ATOM 1091 C C . ASP A 1 135 ? -5.312 0.214 -2.406 1.00 95.00 135 ASP A C 1
ATOM 1093 O O . ASP A 1 135 ? -6.197 0.629 -1.652 1.00 95.00 135 ASP A O 1
ATOM 1097 N N . THR A 1 136 ? -5.418 -0.972 -3.015 1.00 94.56 136 THR A N 1
ATOM 1098 C CA . THR A 1 136 ? -6.582 -1.856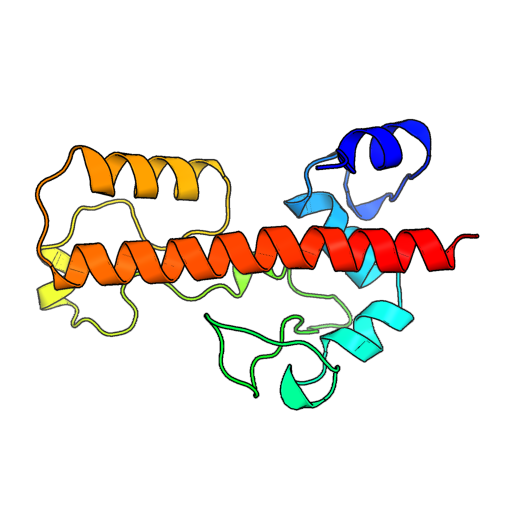 -2.850 1.00 94.56 136 THR A CA 1
ATOM 1099 C C . THR A 1 136 ? -6.659 -2.422 -1.438 1.00 94.56 136 THR A C 1
ATOM 1101 O O . THR A 1 136 ? -7.703 -2.341 -0.784 1.00 94.56 136 THR A O 1
ATOM 1104 N N . LEU A 1 137 ? -5.545 -2.952 -0.934 1.00 97.00 137 LEU A N 1
ATOM 1105 C CA . LEU A 1 137 ? -5.470 -3.497 0.415 1.00 97.00 137 LEU A CA 1
ATOM 1106 C C . LEU A 1 137 ? -5.689 -2.417 1.483 1.00 97.00 137 LEU A C 1
ATOM 1108 O O . LEU A 1 137 ? -6.333 -2.674 2.497 1.00 97.00 137 LEU A O 1
ATOM 1112 N N . ALA A 1 138 ? -5.226 -1.191 1.242 1.00 96.88 138 ALA A N 1
ATOM 1113 C CA . ALA A 1 138 ? -5.435 -0.055 2.128 1.00 96.88 138 ALA A CA 1
ATOM 1114 C C . ALA A 1 138 ? -6.926 0.219 2.359 1.00 96.88 138 ALA A C 1
ATOM 1116 O O . ALA A 1 138 ? -7.331 0.467 3.494 1.00 96.88 138 ALA A O 1
ATOM 1117 N N . MET A 1 139 ? -7.759 0.121 1.317 1.00 96.19 139 MET A N 1
ATOM 1118 C CA . MET A 1 139 ? -9.211 0.243 1.475 1.00 96.19 139 MET A CA 1
ATOM 1119 C C . MET A 1 139 ? -9.785 -0.872 2.355 1.00 96.19 139 MET A C 1
ATOM 1121 O O . MET A 1 139 ? -10.642 -0.598 3.193 1.00 96.19 139 MET A O 1
ATOM 1125 N N . VAL A 1 140 ? -9.295 -2.109 2.211 1.00 96.25 140 VAL A N 1
ATOM 1126 C CA . VAL A 1 140 ? -9.711 -3.246 3.050 1.00 96.25 140 VAL A CA 1
ATOM 1127 C C . VAL A 1 140 ? -9.315 -3.017 4.507 1.00 96.25 140 VAL A C 1
ATOM 1129 O O . VAL A 1 140 ? -10.158 -3.158 5.386 1.00 96.25 140 VAL A O 1
ATOM 1132 N N . MET A 1 141 ? -8.077 -2.592 4.773 1.00 97.50 141 MET A N 1
ATOM 1133 C CA . MET A 1 141 ? -7.611 -2.267 6.126 1.00 97.50 141 MET A CA 1
ATOM 1134 C C . MET A 1 141 ? -8.470 -1.168 6.765 1.00 97.50 141 MET A C 1
ATOM 1136 O O . MET A 1 141 ? -8.883 -1.290 7.917 1.00 97.50 141 MET A O 1
ATOM 1140 N N . ILE A 1 142 ? -8.773 -0.104 6.016 1.00 96.88 142 ILE A N 1
ATOM 1141 C CA . ILE A 1 142 ? -9.637 0.984 6.490 1.00 96.88 142 ILE A CA 1
ATOM 1142 C C . ILE A 1 142 ? -11.034 0.448 6.803 1.00 96.88 142 ILE A C 1
ATOM 1144 O O . ILE A 1 142 ? -11.560 0.717 7.879 1.00 96.88 142 ILE A O 1
ATOM 1148 N N . TYR A 1 143 ? -11.619 -0.339 5.902 1.00 96.25 143 TYR A N 1
ATOM 1149 C CA . TYR A 1 143 ? -12.931 -0.939 6.116 1.00 96.25 143 TYR A CA 1
ATOM 1150 C C . TYR A 1 143 ? -12.957 -1.858 7.346 1.00 96.25 143 TYR A C 1
ATOM 1152 O O . TYR A 1 143 ? -13.865 -1.748 8.168 1.00 96.25 143 TYR A O 1
ATOM 1160 N N . GLU A 1 144 ? -11.946 -2.713 7.521 1.00 96.81 144 GLU A N 1
ATOM 1161 C CA . GLU A 1 144 ? -11.812 -3.569 8.702 1.00 96.81 144 GLU A CA 1
ATOM 1162 C C . GLU A 1 144 ? -11.755 -2.743 9.989 1.00 96.81 144 GLU A C 1
ATOM 1164 O O . GLU A 1 144 ? -12.445 -3.089 10.944 1.00 96.81 144 GLU A O 1
ATOM 1169 N N . HIS A 1 145 ? -11.020 -1.624 10.012 1.00 96.88 145 HIS A N 1
ATOM 1170 C CA . HIS A 1 145 ? -11.047 -0.710 11.155 1.00 96.88 145 HIS A CA 1
ATOM 1171 C C . HIS A 1 145 ? -12.432 -0.117 11.397 1.00 96.88 145 HIS A C 1
ATOM 1173 O O . HIS A 1 145 ? -12.896 -0.135 12.533 1.00 96.88 145 HIS A O 1
ATOM 1179 N N . LEU A 1 146 ? -13.099 0.390 10.359 1.00 95.25 146 LEU A N 1
ATOM 1180 C CA . LEU A 1 146 ? -14.430 0.981 10.506 1.00 95.25 146 LEU A CA 1
ATOM 1181 C C . LEU A 1 146 ? -15.426 -0.037 11.079 1.00 95.25 146 LEU A C 1
ATOM 1183 O O . LEU A 1 146 ? -16.224 0.318 11.940 1.00 95.25 146 LEU A O 1
ATOM 1187 N N . LYS A 1 147 ? -15.317 -1.320 10.701 1.00 95.31 147 LYS A N 1
ATOM 1188 C CA . LYS A 1 147 ? -16.112 -2.396 11.314 1.00 95.31 147 LYS A CA 1
ATOM 1189 C C . LYS A 1 147 ? -15.812 -2.642 12.793 1.00 95.31 147 LYS A C 1
ATOM 1191 O O . LYS A 1 147 ? -16.654 -3.219 13.459 1.00 95.31 147 LYS A O 1
ATOM 1196 N N . THR A 1 148 ? -14.644 -2.251 13.306 1.00 95.25 148 THR A N 1
ATOM 1197 C CA . THR A 1 148 ? -14.336 -2.365 14.747 1.00 95.25 148 THR A CA 1
ATOM 1198 C C . THR A 1 148 ? -14.956 -1.255 15.597 1.00 95.25 148 THR A C 1
ATOM 1200 O O . THR A 1 148 ? -14.858 -1.315 16.819 1.00 95.25 148 THR A O 1
ATOM 1203 N N . LEU A 1 149 ? -15.539 -0.228 14.970 1.00 92.31 149 LEU A N 1
ATOM 1204 C CA . LEU A 1 149 ? -16.143 0.922 15.654 1.00 92.31 149 LEU A CA 1
ATOM 1205 C C . LEU A 1 149 ? -17.663 0.789 15.835 1.00 92.31 149 LEU A C 1
ATOM 1207 O O . LEU A 1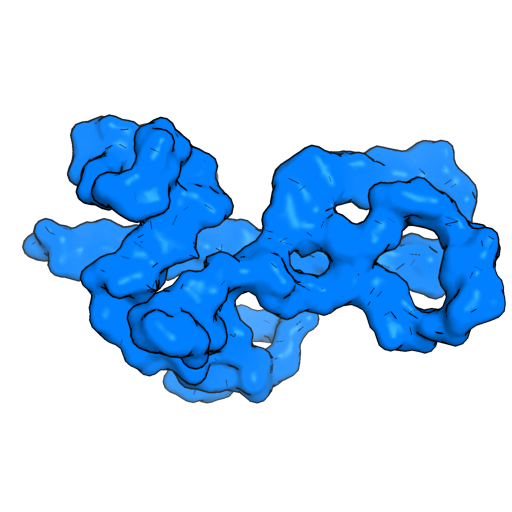 149 ? -18.267 1.656 16.463 1.00 92.31 149 LEU A O 1
ATOM 1211 N N . ILE A 1 150 ? -18.258 -0.259 15.263 1.00 83.44 150 ILE A N 1
ATOM 1212 C CA . ILE A 1 150 ? -19.685 -0.603 15.324 1.00 83.44 150 ILE A CA 1
ATOM 1213 C C . ILE A 1 150 ? -19.873 -1.906 16.094 1.00 83.44 150 ILE A C 1
ATOM 1215 O O . ILE A 1 150 ? -20.910 -2.014 16.780 1.00 83.44 150 ILE A O 1
#

Secondary structure (DSSP, 8-state):
---HHHHHHHH---GGGTT--SHHHHHHHHHHH-HHHHHHHTS-GGGTT---SSS-TT--S--EETTEEPPGGGGSPPTTTTS-HHHHTTSPTT-S---SHHHHHHHHHHHHHS---HHHHHHHHHHHHHHHHHHHHHHHHHHHHHHTT-

pLDDT: mean 91.86, std 6.99, range [59.75, 97.62]

Radius of gyration: 16.99 Å; chains: 1; bounding box: 46×34×44 Å

Sequence (150 aa):
MVDLRLIILDYYYNPLTKGSNSIKAVLPAILNSCNFLKNKYSKPISEINLTSINFDDQHLWIQIKDQKVINPYKLLPPIFNQFSKEELKHFISGLDTISDGGAALTAYSKLQFVDMSKKERDSIKKSLFKYCELDTLAMVMIYEHLKTLI

Foldseek 3Di:
DDDCLVVCVPPNDFVQLVPDSDLQSLLQSLCLVDPVLVVQQQAFLLVNVHDDPLDDRRDRQWDADPSGTDRSLVVQAFLPPPDDPVRVVPDDPDGTADSDDVSLVVLVVCLVPPDDDPSSNVSSVSRNRVNVVSVVVSVVSSVVSVVVVD